Protein AF-A8EYH3-F1 (afdb_monomer)

Solvent-accessible surface area (backbone atoms only — not comparable to full-atom values): 4032 Å² total; per-residue (Å²): 110,68,71,61,53,53,47,46,44,72,72,66,69,44,92,60,59,79,73,80,79,85,83,83,81,87,86,68,93,65,82,86,81,69,73,88,50,72,52,73,71,43,96,57,31,68,62,53,51,51,49,48,68,72,51,32,62,86,126

Structure (mmCIF, N/CA/C/O backbone):
data_AF-A8EYH3-F1
#
_entry.id   AF-A8EYH3-F1
#
loop_
_atom_site.group_PDB
_atom_site.id
_atom_site.type_symbol
_atom_site.label_atom_id
_atom_site.label_alt_id
_atom_site.label_comp_id
_atom_site.label_asym_id
_atom_site.label_entity_id
_atom_site.label_seq_id
_atom_site.pdbx_PDB_ins_code
_atom_site.Cartn_x
_atom_site.Cartn_y
_atom_site.Cartn_z
_atom_site.occupancy
_atom_site.B_iso_or_equiv
_atom_site.auth_seq_id
_atom_site.auth_comp_id
_atom_site.auth_asym_id
_atom_site.auth_atom_id
_atom_site.pdbx_PDB_model_num
ATOM 1 N N . MET A 1 1 ? -5.643 1.416 -8.029 1.00 56.22 1 MET A N 1
ATOM 2 C CA . MET A 1 1 ? -4.200 1.078 -8.077 1.00 56.22 1 MET A CA 1
ATOM 3 C C . MET A 1 1 ? -3.813 0.424 -9.403 1.00 56.22 1 MET A C 1
ATOM 5 O O . MET A 1 1 ? -2.948 0.976 -10.067 1.00 56.22 1 MET A O 1
ATOM 9 N N . LEU A 1 2 ? -4.499 -0.647 -9.838 1.00 59.19 2 LEU A N 1
ATOM 10 C CA . LEU A 1 2 ? -4.282 -1.324 -11.136 1.00 59.19 2 LEU A CA 1
ATOM 11 C C . LEU A 1 2 ? -4.188 -0.372 -12.344 1.00 59.19 2 LEU A C 1
ATOM 13 O O . LEU A 1 2 ? -3.223 -0.442 -13.091 1.00 59.19 2 LEU A O 1
ATOM 17 N N . ASN A 1 3 ? -5.102 0.595 -12.473 1.00 65.56 3 ASN A N 1
ATOM 18 C CA . ASN A 1 3 ? -5.092 1.519 -13.620 1.00 65.56 3 ASN A CA 1
ATOM 19 C C . ASN A 1 3 ? -3.850 2.430 -13.674 1.00 65.56 3 ASN A C 1
ATOM 21 O O . ASN A 1 3 ? -3.367 2.748 -14.755 1.00 65.56 3 ASN A O 1
ATOM 25 N N . ILE A 1 4 ? -3.320 2.842 -12.517 1.00 66.75 4 ILE A N 1
ATOM 26 C CA . ILE A 1 4 ? -2.121 3.695 -12.428 1.00 66.75 4 ILE A CA 1
ATOM 27 C C . ILE A 1 4 ? -0.879 2.871 -12.782 1.00 66.75 4 ILE A C 1
ATOM 29 O O . ILE A 1 4 ? -0.022 3.322 -13.538 1.00 66.75 4 ILE A O 1
ATOM 33 N N . ALA A 1 5 ? -0.825 1.641 -12.270 1.00 67.19 5 ALA A N 1
ATOM 34 C CA . ALA A 1 5 ? 0.193 0.647 -12.576 1.00 67.19 5 ALA A CA 1
ATOM 35 C C . ALA A 1 5 ? 0.251 0.334 -14.085 1.00 67.19 5 ALA A C 1
ATOM 37 O O . ALA A 1 5 ? 1.309 0.459 -14.703 1.00 67.19 5 ALA A O 1
ATOM 38 N N . GLU A 1 6 ? -0.888 0.006 -14.698 1.00 70.38 6 GLU A N 1
ATOM 39 C CA . GLU A 1 6 ? -0.972 -0.274 -16.135 1.00 70.38 6 GLU A CA 1
ATOM 40 C C . GLU A 1 6 ? -0.587 0.929 -17.001 1.00 70.38 6 GLU A C 1
ATOM 42 O O . GLU A 1 6 ? 0.128 0.772 -17.993 1.00 70.38 6 GLU A O 1
ATOM 47 N N . TYR A 1 7 ? -1.045 2.129 -16.636 1.00 73.19 7 TYR A N 1
ATOM 48 C CA . TYR A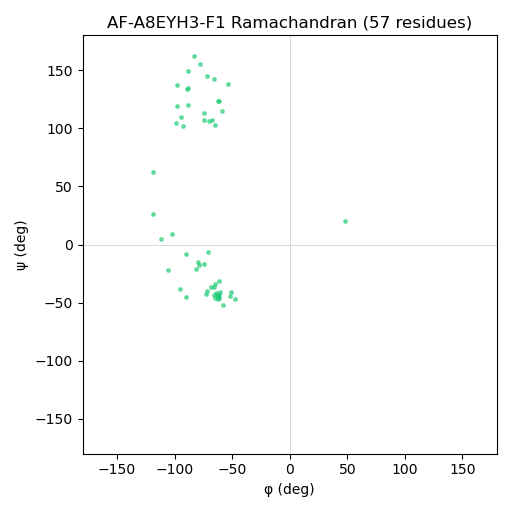 1 7 ? -0.695 3.357 -17.347 1.00 73.19 7 TYR A CA 1
ATOM 49 C C . TYR A 1 7 ? 0.816 3.611 -17.304 1.00 73.19 7 TYR A C 1
ATOM 51 O O . TYR A 1 7 ? 1.432 3.866 -18.339 1.00 73.19 7 TYR A O 1
ATOM 59 N N . HIS A 1 8 ? 1.433 3.471 -16.128 1.00 71.44 8 HIS A N 1
ATOM 60 C CA . HIS A 1 8 ? 2.869 3.674 -15.954 1.00 71.44 8 HIS A CA 1
ATOM 61 C C . HIS A 1 8 ? 3.693 2.687 -16.794 1.00 71.44 8 HIS A C 1
ATOM 63 O O . HIS A 1 8 ? 4.634 3.097 -17.475 1.00 71.44 8 HIS A O 1
ATOM 69 N N . MET A 1 9 ? 3.310 1.405 -16.825 1.00 71.88 9 MET A N 1
ATOM 70 C CA . MET A 1 9 ? 3.988 0.400 -17.656 1.00 71.88 9 MET A CA 1
ATOM 71 C C . MET A 1 9 ? 3.855 0.692 -19.157 1.00 71.88 9 MET A C 1
ATOM 73 O O . MET A 1 9 ? 4.829 0.552 -19.898 1.00 71.88 9 MET A O 1
ATOM 77 N N . LYS A 1 10 ? 2.668 1.114 -19.613 1.00 78.69 10 LYS A N 1
ATOM 78 C CA . LYS A 1 10 ? 2.400 1.389 -21.036 1.00 78.69 10 LYS A CA 1
ATOM 79 C C . LYS A 1 10 ? 3.090 2.665 -21.529 1.00 78.69 10 LYS A C 1
ATOM 81 O O . LYS A 1 10 ? 3.608 2.674 -22.643 1.00 78.69 10 LYS A O 1
ATOM 86 N N . VAL A 1 11 ? 3.106 3.726 -20.719 1.00 73.12 11 VAL A N 1
ATOM 87 C CA . VAL A 1 11 ? 3.578 5.058 -21.139 1.00 73.12 11 VAL A CA 1
ATOM 88 C C . VAL A 1 11 ? 5.070 5.252 -20.893 1.00 73.12 11 VAL A C 1
ATOM 90 O O . VAL A 1 11 ? 5.776 5.723 -21.781 1.00 73.12 11 VAL A O 1
ATOM 93 N N . LEU A 1 12 ? 5.574 4.871 -19.718 1.00 71.75 12 LEU A N 1
ATOM 94 C CA . LEU A 1 12 ? 6.967 5.141 -19.347 1.00 71.75 12 LEU A CA 1
ATOM 95 C C . LEU A 1 12 ? 7.922 4.019 -19.769 1.00 71.75 12 LEU A C 1
ATOM 97 O O . LEU A 1 12 ? 9.133 4.186 -19.646 1.00 71.75 12 LEU A O 1
ATOM 101 N N . LYS A 1 13 ? 7.393 2.881 -20.259 1.00 69.06 13 LYS A N 1
ATOM 102 C CA . LYS A 1 13 ? 8.145 1.660 -20.632 1.00 69.06 13 LYS A CA 1
ATOM 103 C C . LYS A 1 13 ? 9.154 1.215 -19.565 1.00 69.06 13 LYS A C 1
ATOM 105 O O . LYS A 1 13 ? 10.106 0.492 -19.854 1.00 69.06 13 LYS A O 1
ATOM 110 N N . ASN A 1 14 ? 8.957 1.664 -18.331 1.00 68.12 14 ASN A N 1
ATOM 111 C CA . ASN A 1 14 ? 9.853 1.394 -17.231 1.00 68.12 14 ASN A CA 1
ATOM 112 C C . ASN A 1 14 ? 9.415 0.086 -16.575 1.00 68.12 14 ASN A C 1
ATOM 114 O O . ASN A 1 14 ? 8.226 -0.134 -16.346 1.00 68.12 14 ASN A O 1
ATOM 118 N N . LYS A 1 15 ? 10.379 -0.792 -16.294 1.00 66.88 15 LYS A N 1
ATOM 119 C CA . LYS A 1 15 ? 10.110 -2.080 -15.640 1.00 66.88 15 LYS A CA 1
ATOM 120 C C . LYS A 1 15 ? 9.813 -1.922 -14.149 1.00 66.88 15 LYS A C 1
ATOM 122 O O . LYS A 1 15 ? 9.291 -2.852 -13.548 1.00 66.88 15 LYS A O 1
ATOM 127 N N . LYS A 1 16 ? 10.151 -0.767 -13.564 1.00 67.00 16 LYS A N 1
ATOM 128 C CA . LYS A 1 16 ? 9.876 -0.451 -12.161 1.00 67.00 16 LYS A CA 1
ATOM 129 C C . LYS A 1 16 ? 8.509 0.215 -12.015 1.00 67.00 16 LYS A C 1
ATOM 131 O O . LYS A 1 16 ? 8.174 1.130 -12.775 1.00 67.00 16 LYS A O 1
ATOM 136 N N . PHE A 1 17 ? 7.728 -0.247 -11.042 1.00 67.25 17 PHE A N 1
ATOM 137 C CA . PHE A 1 17 ? 6.458 0.380 -10.693 1.00 67.25 17 PHE A CA 1
ATOM 138 C C . PHE A 1 17 ? 6.703 1.721 -9.988 1.00 67.25 17 PHE A C 1
ATOM 140 O O . PHE A 1 17 ? 7.676 1.851 -9.243 1.00 67.25 17 PHE A O 1
ATOM 147 N N . PRO A 1 18 ? 5.839 2.728 -10.203 1.00 66.12 18 PRO A N 1
ATOM 148 C CA . PRO A 1 18 ? 5.925 3.959 -9.446 1.00 66.12 18 PRO A CA 1
ATOM 149 C C . PRO A 1 18 ? 5.617 3.667 -7.981 1.00 66.12 18 PRO A C 1
ATOM 151 O O . PRO A 1 18 ? 4.716 2.890 -7.658 1.00 66.12 18 PRO A O 1
ATOM 154 N N . PHE A 1 19 ? 6.335 4.348 -7.097 1.00 66.44 19 PHE A N 1
ATOM 155 C CA . PHE A 1 19 ? 6.038 4.363 -5.676 1.00 66.44 19 PHE A CA 1
ATOM 156 C C . PHE A 1 19 ? 4.681 5.045 -5.449 1.00 66.44 19 PHE A C 1
ATOM 158 O O . PHE A 1 19 ? 4.567 6.269 -5.526 1.00 66.44 19 PHE A O 1
ATOM 165 N N . ILE A 1 20 ? 3.630 4.260 -5.205 1.00 66.94 20 ILE A N 1
ATOM 166 C CA . ILE A 1 20 ? 2.299 4.784 -4.877 1.00 66.94 20 ILE A CA 1
ATOM 167 C C . ILE A 1 20 ? 2.141 4.714 -3.361 1.00 66.94 20 ILE A C 1
ATOM 169 O O . ILE A 1 20 ? 1.908 3.640 -2.815 1.00 66.94 20 ILE A O 1
ATOM 173 N N . TYR A 1 21 ? 2.248 5.862 -2.691 1.00 67.44 21 TYR A N 1
ATOM 174 C CA . TYR A 1 21 ? 1.987 5.986 -1.257 1.00 67.44 21 TYR A CA 1
ATOM 175 C C . TYR A 1 21 ? 0.524 6.378 -1.025 1.00 67.44 21 TYR A C 1
ATOM 177 O O . TYR A 1 21 ? 0.170 7.543 -1.232 1.00 67.44 21 TYR A O 1
ATOM 185 N N . PRO A 1 22 ? -0.364 5.443 -0.639 1.00 64.75 22 PRO A N 1
ATOM 186 C CA . PRO A 1 22 ? -1.729 5.805 -0.307 1.00 64.75 22 PRO A CA 1
ATOM 187 C C . PRO A 1 22 ? -1.728 6.583 1.014 1.00 64.75 22 PRO A C 1
ATOM 189 O O . PRO A 1 22 ? -1.545 6.016 2.088 1.00 64.75 22 PRO A O 1
ATOM 192 N N . LEU A 1 23 ? -1.943 7.897 0.936 1.00 70.69 23 LEU A N 1
ATOM 193 C CA . LEU A 1 23 ? -2.255 8.707 2.109 1.00 70.69 23 LEU A CA 1
ATOM 194 C C . LEU A 1 23 ? -3.703 8.432 2.514 1.00 70.69 23 LEU A C 1
ATOM 196 O O . LEU A 1 23 ? -4.640 8.854 1.836 1.00 70.69 23 LEU A O 1
ATOM 200 N N . VAL A 1 24 ? -3.880 7.701 3.612 1.00 70.06 24 VAL A N 1
ATOM 201 C CA . VAL A 1 24 ? -5.201 7.407 4.166 1.00 70.06 24 VAL A CA 1
ATOM 202 C C . VAL A 1 24 ? -5.513 8.439 5.242 1.00 70.06 24 VAL A C 1
ATOM 204 O O . VAL A 1 24 ? -4.916 8.431 6.316 1.00 70.06 24 VAL A O 1
ATOM 207 N N . PHE A 1 25 ? -6.457 9.331 4.953 1.00 75.81 25 PHE A N 1
ATOM 208 C CA . PHE A 1 25 ? -6.979 10.278 5.933 1.00 75.81 25 PHE A CA 1
ATOM 209 C C . PHE A 1 25 ? -8.288 9.742 6.504 1.00 75.81 25 PHE A C 1
ATOM 211 O O . PHE A 1 25 ? -9.260 9.540 5.775 1.00 75.81 25 PHE A O 1
ATOM 218 N N . TYR A 1 26 ? -8.322 9.524 7.815 1.00 80.62 26 TYR A N 1
ATOM 219 C CA . TYR A 1 26 ? -9.566 9.254 8.522 1.00 80.62 26 TYR A CA 1
ATOM 220 C C . TYR A 1 26 ? -10.189 10.577 8.970 1.00 80.62 26 TYR A C 1
ATOM 222 O O . TYR A 1 26 ? -9.575 11.319 9.731 1.00 80.62 26 TYR A O 1
ATOM 230 N N . ASN A 1 27 ? -11.408 10.858 8.510 1.00 83.69 27 ASN A N 1
ATOM 231 C CA . ASN A 1 27 ? -12.168 12.058 8.885 1.00 83.69 27 ASN A CA 1
ATOM 232 C C . ASN A 1 27 ? -13.490 11.713 9.594 1.00 83.69 27 ASN A C 1
ATOM 234 O O . ASN A 1 27 ? -14.482 12.429 9.483 1.00 83.69 27 ASN A O 1
ATOM 238 N N . GLY A 1 28 ? -13.551 10.550 10.243 1.00 85.38 28 GLY A N 1
ATOM 239 C CA . GLY A 1 28 ? -14.731 10.156 10.998 1.00 85.38 28 GLY A CA 1
ATOM 240 C C . GLY A 1 28 ? -14.737 10.758 12.401 1.00 85.3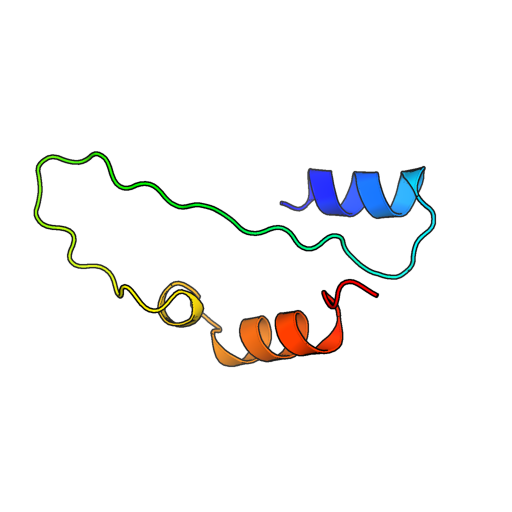8 28 GLY A C 1
ATOM 241 O O . GLY A 1 28 ? -13.718 11.192 12.928 1.00 85.38 28 GLY A O 1
ATOM 242 N N . ILE A 1 29 ? -15.917 10.758 13.013 1.00 87.75 29 ILE A N 1
ATOM 243 C CA . ILE A 1 29 ? -16.133 11.285 14.368 1.00 87.75 29 ILE A CA 1
ATOM 244 C C . ILE A 1 29 ? -15.724 10.245 15.431 1.00 87.75 29 ILE A C 1
ATOM 246 O O . ILE A 1 29 ? -15.458 10.583 16.581 1.00 87.75 29 ILE A O 1
ATOM 250 N N . GLN A 1 30 ? -15.676 8.961 15.060 1.00 88.75 30 GLN A N 1
ATOM 251 C CA . GLN A 1 30 ? -15.340 7.878 15.984 1.00 88.75 30 GLN A CA 1
ATOM 252 C C . GLN A 1 30 ? -13.832 7.811 16.228 1.00 88.75 30 GLN A C 1
ATOM 254 O O . GLN A 1 30 ? -13.020 8.217 15.401 1.00 88.75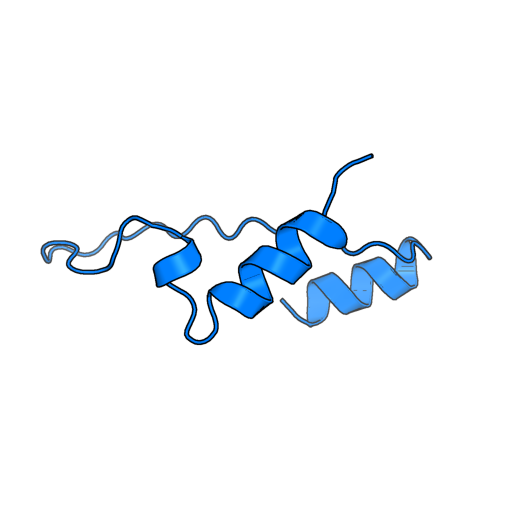 30 GLN A O 1
ATOM 259 N N . LYS A 1 31 ? -13.437 7.258 17.377 1.00 84.94 31 LYS A N 1
ATOM 260 C CA . LYS A 1 31 ? -12.022 7.055 17.684 1.00 84.94 31 LYS A CA 1
ATOM 261 C C . LYS A 1 31 ? -11.412 6.091 16.664 1.00 84.94 31 LYS A C 1
ATOM 263 O O . LYS A 1 31 ? -11.868 4.957 16.540 1.00 84.94 31 LYS A O 1
ATOM 268 N N . TYR A 1 32 ? -10.359 6.535 15.982 1.00 82.94 32 TYR A N 1
ATOM 269 C CA . TYR A 1 32 ? -9.581 5.688 15.084 1.00 82.94 32 TYR A CA 1
ATOM 270 C C . TYR A 1 32 ? -9.007 4.498 15.869 1.00 82.94 32 TYR A C 1
ATOM 272 O O . TYR A 1 32 ? -8.223 4.683 16.802 1.00 82.94 32 TYR A O 1
ATOM 280 N N . ASN A 1 33 ? -9.451 3.286 15.534 1.00 83.69 33 ASN A N 1
ATOM 281 C CA . ASN A 1 33 ? -9.093 2.039 16.223 1.00 83.69 33 ASN A CA 1
ATOM 282 C C . ASN A 1 33 ? -8.217 1.110 15.367 1.00 83.69 33 ASN A C 1
ATOM 284 O O . ASN A 1 33 ? -7.933 -0.017 15.766 1.00 83.69 33 ASN A O 1
ATOM 288 N N . VAL A 1 34 ? -7.818 1.574 14.187 1.00 83.00 34 VAL A N 1
ATOM 289 C CA . VAL A 1 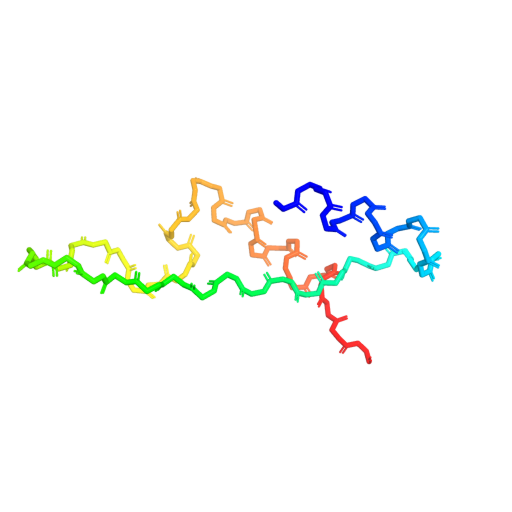34 ? -7.024 0.814 13.228 1.00 83.00 34 VAL A CA 1
ATOM 290 C C . VAL A 1 34 ? -5.531 1.032 13.533 1.00 83.00 34 VAL A C 1
ATOM 292 O O . VAL A 1 34 ? -5.162 2.096 14.043 1.00 83.00 34 VAL A O 1
ATOM 295 N N . PRO A 1 35 ? -4.645 0.055 13.258 1.00 80.12 35 PRO A N 1
ATOM 296 C CA . PRO A 1 35 ? -3.211 0.227 13.456 1.00 80.12 35 PRO A CA 1
ATOM 297 C C . PRO A 1 35 ? -2.657 1.471 12.746 1.00 80.12 35 PRO A C 1
ATOM 299 O O . PRO A 1 35 ? -2.992 1.759 11.602 1.00 80.12 35 PRO A O 1
ATOM 302 N N . LEU A 1 36 ? -1.767 2.202 13.420 1.00 79.50 36 LEU A N 1
ATOM 303 C CA . LEU A 1 36 ? -1.017 3.312 12.811 1.00 79.50 36 LEU A CA 1
ATOM 304 C C . LEU A 1 36 ? 0.177 2.818 11.981 1.00 79.50 36 LEU A C 1
ATOM 306 O O . LEU A 1 36 ? 0.748 3.565 11.193 1.00 79.50 36 LEU A O 1
ATOM 310 N N . ASN A 1 37 ? 0.559 1.552 12.162 1.00 80.19 37 ASN A N 1
ATOM 311 C CA . ASN A 1 37 ? 1.558 0.899 11.333 1.00 80.19 37 ASN A CA 1
ATOM 312 C C . ASN A 1 37 ? 0.944 0.579 9.965 1.00 80.19 37 ASN A C 1
ATOM 314 O O . ASN A 1 37 ? 0.077 -0.288 9.869 1.00 80.19 37 ASN A O 1
ATOM 318 N N . LEU A 1 38 ? 1.441 1.246 8.920 1.00 76.94 38 LEU A N 1
ATOM 319 C CA . LEU A 1 38 ? 1.017 1.067 7.531 1.00 76.94 38 LEU A CA 1
ATOM 320 C C . LEU A 1 38 ? 1.030 -0.403 7.093 1.00 76.94 38 LEU A C 1
ATOM 322 O O . LEU A 1 38 ? 0.099 -0.846 6.430 1.00 76.94 38 LEU A O 1
ATOM 326 N N . TRP A 1 39 ? 2.040 -1.182 7.485 1.00 81.25 39 TRP A N 1
ATOM 327 C CA . TRP A 1 39 ? 2.133 -2.593 7.097 1.00 81.25 39 TRP A CA 1
ATOM 328 C C . TRP A 1 39 ? 1.013 -3.427 7.706 1.00 81.25 39 TRP A C 1
ATOM 330 O O . TRP A 1 39 ? 0.475 -4.310 7.048 1.00 81.25 39 TRP A O 1
ATOM 340 N N . ALA A 1 40 ? 0.621 -3.101 8.939 1.00 83.31 40 ALA A N 1
ATOM 341 C CA . ALA A 1 40 ? -0.469 -3.766 9.642 1.00 83.31 40 ALA A CA 1
ATOM 342 C C . ALA A 1 40 ? -1.856 -3.424 9.066 1.00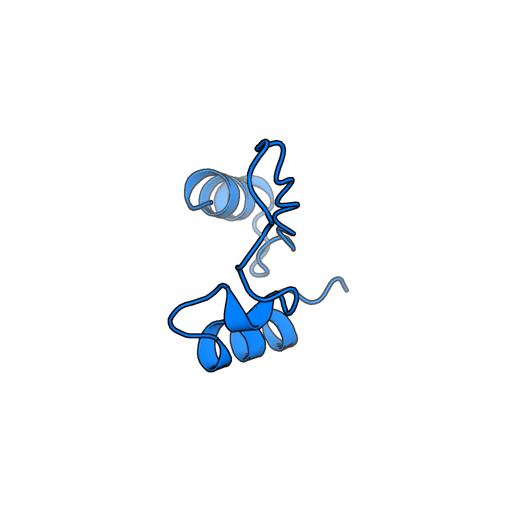 83.31 40 ALA A C 1
ATOM 344 O O . ALA A 1 40 ? -2.845 -4.022 9.480 1.00 83.31 40 ALA A O 1
ATOM 345 N N . LEU A 1 41 ? -1.938 -2.485 8.113 1.00 80.62 41 LEU A N 1
ATOM 346 C CA . LEU A 1 41 ? -3.158 -2.216 7.348 1.00 80.62 41 LEU A CA 1
ATOM 347 C C . LEU A 1 41 ? -3.385 -3.233 6.222 1.00 80.62 41 LEU A C 1
ATOM 349 O O . LEU A 1 41 ? -4.494 -3.318 5.698 1.00 80.62 41 LEU A O 1
ATOM 353 N N . PHE A 1 42 ? -2.355 -3.985 5.827 1.00 80.56 42 PHE A N 1
ATOM 354 C CA . PHE A 1 42 ? -2.445 -4.970 4.755 1.00 80.56 42 PHE A CA 1
ATOM 355 C C . PHE A 1 42 ? -2.649 -6.376 5.314 1.00 80.56 42 PHE A C 1
ATOM 357 O O . PHE A 1 42 ? -1.948 -6.804 6.227 1.00 80.56 42 PHE A O 1
ATOM 364 N N . GLU A 1 43 ? -3.547 -7.136 4.688 1.00 81.88 43 GLU A N 1
ATOM 365 C CA . GLU A 1 43 ? -3.813 -8.538 5.039 1.00 81.88 43 GLU A CA 1
ATOM 366 C C . GLU A 1 43 ? -2.570 -9.435 4.868 1.00 81.88 43 GLU A C 1
ATOM 368 O O . GLU A 1 43 ? -2.367 -10.3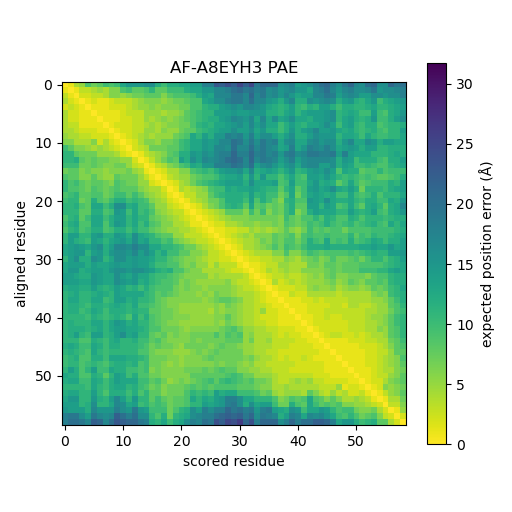81 5.621 1.00 81.88 43 GLU A O 1
ATOM 373 N N . LYS A 1 44 ? -1.700 -9.106 3.902 1.00 85.12 44 LYS A N 1
ATOM 374 C CA . LYS A 1 44 ? -0.423 -9.791 3.637 1.00 85.12 44 LYS A CA 1
ATOM 375 C C . LYS A 1 44 ? 0.755 -8.833 3.813 1.00 85.12 44 LYS A C 1
ATOM 377 O O . LYS A 1 44 ? 1.460 -8.523 2.852 1.00 85.12 44 LYS A O 1
ATOM 382 N N . SER A 1 45 ? 0.930 -8.334 5.033 1.00 84.50 45 SER A N 1
ATOM 383 C CA . SER A 1 45 ? 1.920 -7.306 5.382 1.00 84.50 45 SER A CA 1
ATOM 384 C C . SER A 1 45 ? 3.349 -7.639 4.930 1.00 84.50 45 SER A C 1
ATOM 386 O O . SER A 1 45 ? 4.003 -6.786 4.336 1.00 84.50 45 SER A O 1
ATOM 388 N N . GLU A 1 46 ? 3.807 -8.880 5.123 1.00 86.56 46 GLU A N 1
ATOM 389 C CA . GLU A 1 46 ? 5.159 -9.331 4.749 1.00 86.56 46 GLU A CA 1
ATOM 390 C C . GLU A 1 46 ? 5.414 -9.254 3.240 1.00 86.56 46 GLU A C 1
ATOM 392 O O . GLU A 1 46 ? 6.443 -8.740 2.802 1.00 86.56 46 GLU A O 1
ATOM 397 N N . LEU A 1 47 ? 4.452 -9.721 2.436 1.00 82.69 47 LEU A N 1
ATOM 398 C CA . LEU A 1 47 ? 4.543 -9.682 0.977 1.00 82.69 47 LEU A CA 1
ATOM 399 C C . LEU A 1 47 ? 4.617 -8.232 0.493 1.00 82.69 47 LEU A C 1
ATOM 401 O O . LEU A 1 47 ? 5.474 -7.887 -0.315 1.00 82.69 47 LEU A O 1
ATOM 405 N N . VAL A 1 48 ? 3.732 -7.380 1.020 1.00 80.81 48 VAL A N 1
ATOM 406 C CA . VAL A 1 48 ? 3.677 -5.965 0.647 1.00 80.81 48 VAL A CA 1
ATOM 407 C C . VAL A 1 48 ? 4.977 -5.268 1.029 1.00 80.81 48 VAL A C 1
ATOM 409 O O . VAL A 1 48 ? 5.530 -4.550 0.204 1.00 80.81 48 VAL A O 1
ATOM 412 N N . GLN A 1 49 ? 5.506 -5.517 2.226 1.00 81.88 49 GLN A N 1
ATOM 413 C CA . GLN A 1 49 ? 6.766 -4.936 2.678 1.00 81.88 49 GLN A CA 1
ATOM 414 C C . GLN A 1 49 ? 7.949 -5.380 1.802 1.00 81.88 49 GLN A C 1
ATOM 416 O O . GLN A 1 49 ? 8.759 -4.542 1.406 1.00 81.88 49 GLN A O 1
ATOM 421 N N . ALA A 1 50 ? 8.034 -6.666 1.448 1.00 81.69 50 ALA A N 1
ATOM 422 C CA . ALA A 1 50 ? 9.095 -7.188 0.587 1.00 81.69 50 ALA A CA 1
ATOM 423 C C . ALA A 1 50 ? 9.034 -6.604 -0.835 1.00 81.69 50 ALA A C 1
ATOM 425 O O . ALA A 1 50 ? 10.050 -6.143 -1.355 1.00 81.69 50 ALA A O 1
ATOM 426 N N . THR A 1 51 ? 7.848 -6.564 -1.448 1.00 76.81 51 THR A N 1
ATOM 427 C CA . THR A 1 51 ? 7.638 -5.925 -2.759 1.00 76.81 51 THR A CA 1
ATOM 428 C C . THR A 1 51 ? 7.974 -4.437 -2.701 1.00 76.81 51 THR A C 1
ATOM 430 O O . THR A 1 51 ? 8.633 -3.901 -3.587 1.00 76.81 51 THR A O 1
ATOM 433 N N . TRP A 1 52 ? 7.586 -3.758 -1.625 1.00 74.69 52 TRP A N 1
ATOM 434 C CA . TRP A 1 52 ? 7.841 -2.333 -1.455 1.00 74.69 52 TRP A CA 1
ATOM 435 C C . TRP A 1 52 ? 9.334 -2.012 -1.335 1.00 74.69 52 TRP A C 1
ATOM 437 O O . TRP A 1 52 ? 9.810 -1.059 -1.953 1.00 74.69 52 TRP A O 1
ATOM 447 N N . ILE A 1 53 ? 10.080 -2.804 -0.561 1.00 75.00 53 ILE A N 1
ATOM 448 C CA . ILE A 1 53 ? 11.523 -2.617 -0.370 1.00 75.00 53 ILE A CA 1
ATOM 449 C C . ILE A 1 53 ? 12.298 -2.922 -1.651 1.00 75.00 53 ILE A C 1
ATOM 451 O O . ILE A 1 53 ? 13.279 -2.237 -1.916 1.00 75.00 53 ILE A O 1
ATOM 455 N N . ASN A 1 54 ? 11.887 -3.920 -2.433 1.00 72.88 54 ASN A N 1
ATOM 456 C CA . ASN A 1 54 ? 12.686 -4.407 -3.559 1.00 72.88 54 ASN A CA 1
ATOM 457 C C . ASN A 1 54 ? 12.293 -3.781 -4.906 1.00 72.88 54 ASN A C 1
ATOM 459 O O . ASN A 1 54 ? 13.168 -3.463 -5.711 1.00 72.88 54 ASN A O 1
ATOM 463 N N . ASP A 1 55 ? 10.998 -3.557 -5.143 1.00 65.88 55 ASP A N 1
ATOM 464 C CA . ASP A 1 55 ? 10.479 -3.240 -6.481 1.00 65.88 55 ASP A CA 1
ATOM 465 C C . ASP A 1 55 ? 10.086 -1.765 -6.652 1.00 65.88 55 ASP A C 1
ATOM 467 O O . ASP A 1 55 ? 10.065 -1.257 -7.777 1.00 65.88 55 AS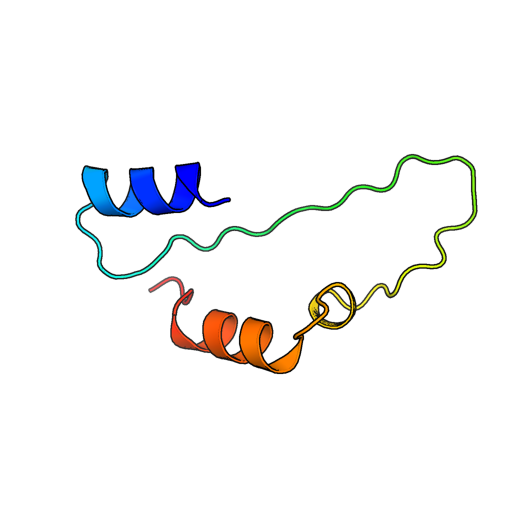P A O 1
ATOM 471 N N . CYS A 1 56 ? 9.814 -1.057 -5.548 1.00 62.84 56 CYS A N 1
ATOM 472 C CA . CYS A 1 56 ? 9.352 0.337 -5.552 1.00 62.84 56 CYS A CA 1
ATOM 473 C C . CYS A 1 56 ? 10.446 1.367 -5.210 1.00 62.84 56 CYS A C 1
ATOM 475 O O . CYS A 1 56 ? 10.125 2.540 -5.008 1.00 62.84 56 CYS A O 1
ATOM 477 N N . GLN A 1 57 ? 11.725 0.973 -5.127 1.00 57.47 57 GLN A N 1
ATOM 478 C CA . GLN A 1 57 ? 12.811 1.918 -4.834 1.00 57.47 57 GLN A CA 1
ATOM 479 C C . GLN A 1 57 ? 12.918 2.997 -5.922 1.00 57.47 57 GLN A C 1
ATOM 481 O O . GLN A 1 57 ? 13.107 2.695 -7.105 1.00 57.47 57 GLN A O 1
ATOM 486 N N . LEU A 1 58 ? 12.825 4.258 -5.489 1.00 53.28 58 LEU A N 1
ATOM 487 C CA . LEU A 1 58 ? 13.205 5.429 -6.274 1.00 53.28 58 LEU A CA 1
ATOM 488 C C . LEU A 1 58 ? 14.730 5.391 -6.445 1.00 53.28 58 LEU A 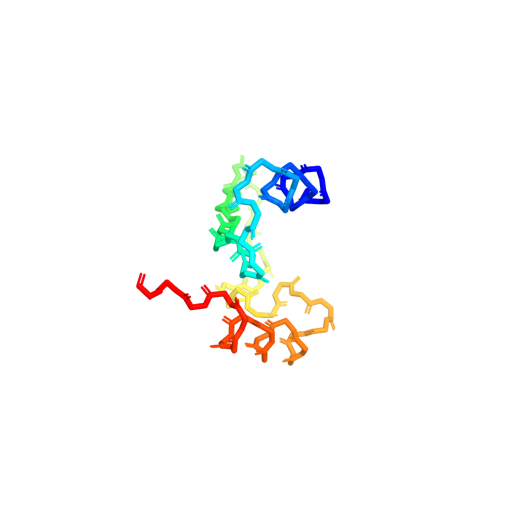C 1
ATOM 490 O O . LEU A 1 58 ? 15.457 5.591 -5.475 1.00 53.28 58 LEU A O 1
ATOM 494 N N . ASN A 1 59 ? 15.187 5.077 -7.658 1.00 45.84 59 ASN A N 1
ATOM 495 C CA . ASN A 1 59 ? 16.561 5.360 -8.078 1.00 45.84 59 ASN A CA 1
ATOM 496 C C . ASN A 1 59 ? 16.685 6.8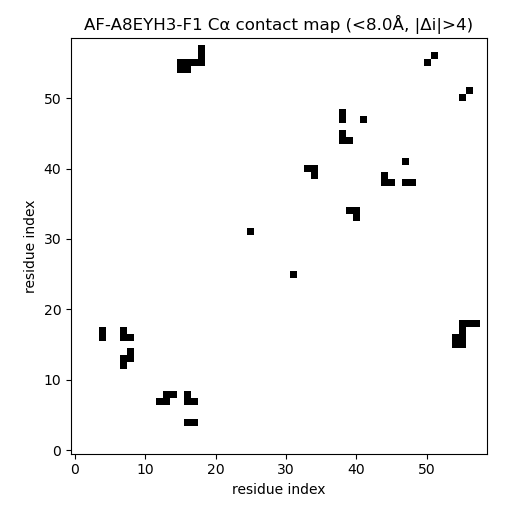35 -8.451 1.00 45.84 59 ASN A C 1
ATOM 498 O O . ASN A 1 59 ? 15.753 7.325 -9.131 1.00 45.84 59 ASN A O 1
#

Sequence (59 aa):
MLNIAEYHMKVLKNKKFPFIYPLVFYNGIQKYNVPLNLWALFEKSELVQATWINDCQLN

Radius of gyration: 14.45 Å; Cα contacts (8 Å, |Δi|>4): 29; chains: 1; bounding box: 33×22×39 Å

Secondary structure (DSSP, 8-state):
-HHHHHHHHHHH--SSPP----------SS---S-SSGGGGSTTHHHHHHHHHHHS---

Organism: Rickettsia canadensis (strain McKiel) (NCBI:txid293613)

Foldseek 3Di:
DVVQQVCCCVPVVDPAGEPDDDDDDDPDPDPPPQDPPPLSVDPCSVVCVVCCVPRHDDD

Mean predicted aligned error: 9.01 Å

pLDDT: mean 73.98, std 9.27, range [45.84, 88.75]

InterPro domains:
  IPR006842 Transposase (putative), YhgA-like [PF04754] (2-50)